Protein AF-A0A6N6RZQ2-F1 (afdb_monomer_lite)

pLDDT: mean 76.5, std 11.98, range [52.84, 94.19]

Structure (mmCIF, N/CA/C/O backbone):
data_AF-A0A6N6RZQ2-F1
#
_entry.id   AF-A0A6N6RZQ2-F1
#
loop_
_atom_site.group_PDB
_atom_site.id
_atom_site.type_symbol
_atom_site.label_atom_id
_atom_site.label_alt_id
_atom_site.label_comp_id
_atom_site.label_asym_id
_atom_site.label_entity_id
_atom_site.label_seq_id
_atom_site.pdbx_PDB_ins_code
_atom_site.Cartn_x
_atom_site.Cartn_y
_atom_site.Cartn_z
_atom_site.occupancy
_atom_site.B_iso_or_equiv
_atom_site.auth_seq_id
_atom_site.auth_comp_id
_atom_site.auth_asym_id
_atom_site.auth_atom_id
_atom_site.pdbx_PDB_model_num
ATOM 1 N N . MET A 1 1 ? 75.676 10.434 -65.637 1.00 55.50 1 MET A N 1
ATOM 2 C CA . MET A 1 1 ? 74.841 10.279 -66.851 1.00 55.50 1 MET A CA 1
ATOM 3 C C . MET A 1 1 ? 73.817 9.163 -66.647 1.00 55.50 1 MET A C 1
ATOM 5 O O . MET A 1 1 ? 74.096 8.022 -66.972 1.00 55.50 1 MET A O 1
ATOM 9 N N . SER A 1 2 ? 72.643 9.449 -66.077 1.00 54.97 2 SER A N 1
ATOM 10 C CA . SER A 1 2 ? 71.449 8.621 -66.327 1.00 54.97 2 SER A CA 1
ATOM 11 C C . SER A 1 2 ? 70.151 9.342 -65.948 1.00 54.97 2 SER A C 1
ATOM 13 O O . SER A 1 2 ? 69.218 8.734 -65.442 1.00 54.97 2 SER A O 1
ATOM 15 N N . LEU A 1 3 ? 70.041 10.642 -66.260 1.00 62.22 3 LEU A N 1
ATOM 16 C CA . LEU A 1 3 ? 68.780 11.389 -66.108 1.00 62.22 3 LEU A CA 1
ATOM 17 C C . LEU A 1 3 ? 67.611 10.687 -66.843 1.00 62.22 3 LEU A C 1
ATOM 19 O O . LEU A 1 3 ? 66.472 10.712 -66.395 1.00 62.22 3 LEU A O 1
ATOM 23 N N . ARG A 1 4 ? 67.935 9.927 -67.902 1.00 72.12 4 ARG A N 1
ATOM 24 C CA . ARG A 1 4 ? 67.025 9.028 -68.629 1.00 72.12 4 ARG A CA 1
ATOM 25 C C . ARG A 1 4 ? 66.444 7.877 -67.786 1.00 72.12 4 ARG A C 1
ATOM 27 O O . ARG A 1 4 ? 65.368 7.401 -68.115 1.00 72.12 4 ARG A O 1
ATOM 34 N N . ARG A 1 5 ? 67.117 7.437 -66.713 1.00 73.75 5 ARG A N 1
ATOM 35 C CA . ARG A 1 5 ? 66.633 6.390 -65.786 1.00 73.75 5 ARG A CA 1
ATOM 36 C C . ARG A 1 5 ? 65.648 6.930 -64.745 1.00 73.75 5 ARG A C 1
ATOM 38 O O . ARG A 1 5 ? 64.807 6.176 -64.279 1.00 73.75 5 ARG A O 1
ATOM 45 N N . PHE A 1 6 ? 65.716 8.224 -64.425 1.00 78.12 6 PHE A N 1
ATOM 46 C CA . PHE A 1 6 ? 64.756 8.888 -63.532 1.00 78.12 6 PHE A CA 1
ATOM 47 C C . PHE A 1 6 ? 63.505 9.381 -64.266 1.00 78.12 6 PHE A C 1
ATOM 49 O O . PHE A 1 6 ? 62.459 9.544 -63.644 1.00 78.12 6 PHE A O 1
ATOM 56 N N . LEU A 1 7 ? 63.592 9.554 -65.590 1.00 85.19 7 LEU A N 1
ATOM 57 C CA . LEU A 1 7 ? 62.469 9.931 -66.448 1.00 85.19 7 LEU A CA 1
ATOM 58 C C . LEU A 1 7 ? 61.215 9.050 -66.260 1.00 85.19 7 LEU A C 1
ATOM 60 O O 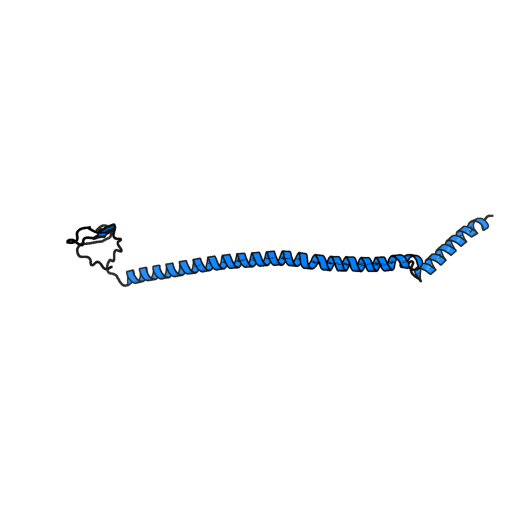. LEU A 1 7 ? 60.149 9.624 -66.055 1.00 85.19 7 LEU A O 1
ATOM 64 N N . PRO A 1 8 ? 61.288 7.699 -66.269 1.00 84.81 8 PRO A N 1
ATOM 65 C CA . PRO A 1 8 ? 60.101 6.864 -66.078 1.00 84.81 8 PRO A CA 1
ATOM 66 C C . PRO A 1 8 ? 59.512 6.981 -64.670 1.00 84.81 8 PRO A C 1
ATOM 68 O O . PRO A 1 8 ? 58.295 6.989 -64.533 1.00 84.81 8 PRO A O 1
ATOM 71 N N . LEU A 1 9 ? 60.343 7.128 -63.630 1.00 84.69 9 LEU A N 1
ATOM 72 C CA . LEU A 1 9 ? 59.867 7.320 -62.254 1.00 84.69 9 LEU A CA 1
ATOM 73 C C . LEU A 1 9 ? 59.143 8.659 -62.102 1.00 84.69 9 LEU A C 1
ATOM 75 O O . LEU A 1 9 ? 58.067 8.715 -61.513 1.00 84.69 9 LEU A O 1
ATOM 79 N N . PHE A 1 10 ? 59.698 9.724 -62.683 1.00 88.62 10 PHE A N 1
ATOM 80 C CA . PHE A 1 10 ? 59.065 11.038 -62.694 1.00 88.62 10 PHE A CA 1
ATOM 81 C C . PHE A 1 10 ? 57.726 11.008 -63.439 1.00 88.62 10 PHE A C 1
ATOM 83 O O . PHE A 1 10 ? 56.738 11.539 -62.942 1.00 88.62 10 PHE A O 1
ATOM 90 N N . LEU A 1 11 ? 57.666 10.317 -64.581 1.00 88.06 11 LEU A N 1
ATOM 91 C CA . LEU A 1 11 ? 56.447 10.153 -65.377 1.00 88.06 11 LEU A CA 1
ATOM 92 C C . LEU A 1 11 ? 55.384 9.331 -64.630 1.00 88.06 11 LEU A C 1
ATOM 94 O O . LEU A 1 11 ? 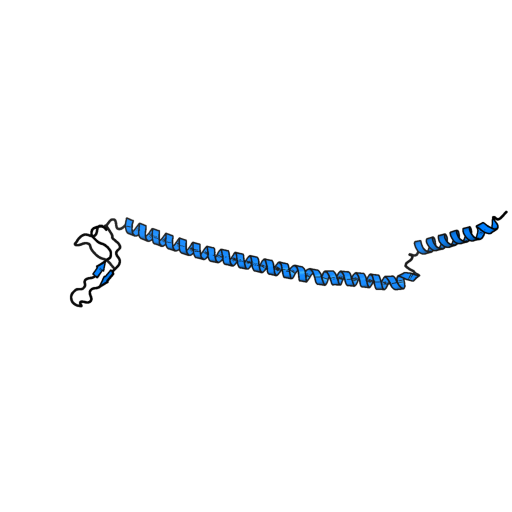54.206 9.668 -64.684 1.00 88.06 11 LEU A O 1
ATOM 98 N N . LEU A 1 12 ? 55.793 8.312 -63.868 1.00 87.62 12 LEU A N 1
ATOM 99 C CA . LEU A 1 12 ? 54.903 7.489 -63.041 1.00 87.62 12 LEU A CA 1
ATOM 100 C C . LEU A 1 12 ? 54.336 8.285 -61.856 1.00 87.62 12 LEU A C 1
ATOM 102 O O . LEU A 1 12 ? 53.144 8.195 -61.568 1.00 87.62 12 LEU A O 1
ATOM 106 N N . ILE A 1 13 ? 55.152 9.129 -61.217 1.00 88.69 13 ILE A N 1
ATOM 107 C CA . ILE A 1 13 ? 54.696 10.048 -60.162 1.00 88.69 13 ILE A CA 1
ATOM 108 C C . ILE A 1 13 ? 53.702 11.069 -60.734 1.00 88.69 13 ILE A C 1
ATOM 110 O O . ILE A 1 13 ? 52.649 11.291 -60.141 1.00 88.69 13 ILE A O 1
ATOM 114 N N . LEU A 1 14 ? 53.985 11.636 -61.910 1.00 89.19 14 LEU A N 1
ATOM 115 C CA . LEU A 1 14 ? 53.091 12.577 -62.598 1.00 89.19 14 LEU A CA 1
ATOM 116 C C . LEU A 1 14 ? 51.770 11.915 -63.019 1.00 89.19 14 LEU A C 1
ATOM 118 O O . LEU A 1 14 ? 50.700 12.505 -62.867 1.00 89.19 14 LEU A O 1
ATOM 122 N N . LEU A 1 15 ? 51.827 10.665 -63.484 1.00 85.75 15 LEU A N 1
ATOM 123 C CA . LEU A 1 15 ? 50.654 9.854 -63.813 1.00 85.75 15 LEU A CA 1
ATOM 124 C C . LEU A 1 15 ? 49.814 9.546 -62.566 1.00 85.75 15 LEU A C 1
ATOM 126 O O . LEU A 1 15 ? 48.597 9.676 -62.599 1.00 85.75 15 LEU A O 1
ATOM 130 N N . SER A 1 16 ? 50.455 9.192 -61.451 1.00 81.25 16 SER A N 1
ATOM 131 C CA . SER A 1 16 ? 49.781 8.963 -60.169 1.00 81.25 16 SER A CA 1
ATOM 132 C C . SER A 1 16 ? 49.110 10.239 -59.653 1.00 81.25 16 SER A C 1
ATOM 134 O O . SER A 1 16 ? 47.950 10.218 -59.249 1.00 81.25 16 SER A O 1
ATOM 136 N N . PHE A 1 17 ? 49.798 11.379 -59.748 1.00 85.38 17 PHE A N 1
ATOM 137 C CA . PHE A 1 17 ? 49.290 12.668 -59.282 1.00 85.38 17 PHE A CA 1
ATOM 138 C C . PHE A 1 17 ? 48.128 13.190 -60.139 1.00 85.38 17 PHE A C 1
ATOM 140 O O . PHE A 1 17 ? 47.155 13.735 -59.611 1.00 85.38 17 PHE A O 1
ATOM 147 N N . THR A 1 18 ? 48.190 12.978 -61.457 1.00 80.31 18 THR A N 1
ATOM 148 C CA . THR A 1 18 ? 47.080 13.283 -62.373 1.00 80.31 18 THR A CA 1
ATOM 149 C C . THR A 1 18 ? 45.896 12.343 -62.149 1.00 80.31 18 THR A C 1
ATOM 151 O O . THR A 1 18 ? 44.768 12.829 -62.094 1.00 80.31 18 THR A O 1
ATOM 154 N N . LEU A 1 19 ? 46.126 11.044 -61.905 1.00 77.75 19 LEU A N 1
ATOM 155 C CA . LEU A 1 19 ? 45.073 10.105 -61.497 1.00 77.75 19 LEU A CA 1
ATOM 156 C C . LEU A 1 19 ? 44.417 10.531 -60.181 1.00 77.75 19 LEU A C 1
ATOM 158 O O . LEU A 1 19 ? 43.195 10.567 -60.099 1.00 77.75 19 LEU A O 1
ATOM 162 N N . MET A 1 20 ? 45.213 10.875 -59.168 1.00 77.38 20 MET A N 1
ATOM 163 C CA . MET A 1 20 ? 44.727 11.277 -57.850 1.00 77.38 20 MET A CA 1
ATOM 164 C C . MET A 1 20 ? 43.955 12.599 -57.920 1.00 77.38 20 MET A C 1
ATOM 166 O O . MET A 1 20 ? 42.896 12.715 -57.318 1.00 77.38 20 MET A O 1
ATOM 170 N N . THR A 1 21 ? 44.425 13.576 -58.698 1.00 77.94 21 THR A N 1
ATOM 171 C CA . THR A 1 21 ? 43.717 14.852 -58.909 1.00 77.94 21 THR A CA 1
ATOM 172 C C . THR A 1 21 ? 42.406 14.642 -59.670 1.00 77.94 21 THR A C 1
ATOM 174 O O . THR A 1 21 ? 41.375 15.208 -59.302 1.00 77.94 21 THR A O 1
ATOM 177 N N . TYR A 1 22 ? 42.414 13.779 -60.690 1.00 74.06 22 TYR A N 1
ATOM 178 C CA . TYR A 1 22 ? 41.220 13.440 -61.464 1.00 74.06 22 TYR A CA 1
ATOM 179 C C . TYR A 1 22 ? 40.188 12.672 -60.621 1.00 74.06 22 TYR A C 1
ATOM 181 O O . TYR A 1 22 ? 39.001 12.989 -60.668 1.00 74.06 22 TYR A O 1
ATOM 189 N N . GLN A 1 23 ? 40.643 11.724 -59.796 1.00 64.50 23 GLN A N 1
ATOM 190 C CA . GLN A 1 23 ? 39.810 10.946 -58.868 1.00 64.50 23 GLN A CA 1
ATOM 191 C C . GLN A 1 23 ? 39.388 11.723 -57.608 1.00 64.50 23 GLN A C 1
ATOM 193 O O . GLN A 1 23 ? 38.425 11.351 -56.944 1.00 64.50 23 GLN A O 1
ATOM 198 N N . SER A 1 24 ? 40.097 12.790 -57.244 1.00 58.78 24 SER A N 1
ATOM 199 C CA . SER A 1 24 ? 39.741 13.643 -56.103 1.00 58.78 24 SER A CA 1
ATOM 200 C C . SER A 1 24 ? 38.649 14.642 -56.488 1.00 58.78 24 SER A C 1
ATOM 202 O O . SER A 1 24 ? 37.679 14.816 -55.755 1.00 58.78 24 SER A O 1
ATOM 204 N N . ASN A 1 25 ? 38.741 15.230 -57.689 1.00 63.19 25 ASN A N 1
ATOM 205 C CA . ASN A 1 25 ? 37.734 16.181 -58.172 1.00 63.19 25 ASN A CA 1
ATOM 206 C C . ASN A 1 25 ? 36.490 15.500 -58.781 1.00 63.19 25 ASN A C 1
ATOM 208 O O . ASN A 1 25 ? 35.419 16.096 -58.875 1.00 63.19 25 ASN A O 1
ATOM 212 N N . ARG A 1 26 ? 36.606 14.228 -59.178 1.00 58.94 26 ARG A N 1
ATOM 213 C CA . ARG A 1 26 ? 35.472 13.325 -59.398 1.00 58.94 26 ARG A CA 1
ATOM 214 C C . ARG A 1 26 ? 35.701 12.114 -58.524 1.00 58.94 26 ARG A C 1
ATOM 216 O O . ARG A 1 26 ? 36.456 11.242 -58.931 1.00 58.94 26 ARG A O 1
ATOM 223 N N . GLY A 1 27 ? 35.090 12.123 -57.338 1.00 54.25 27 GLY A N 1
ATOM 224 C CA . GLY A 1 27 ? 35.326 11.157 -56.270 1.00 54.25 27 GLY A CA 1
ATOM 225 C C . GLY A 1 27 ? 35.673 9.744 -56.750 1.00 54.25 27 GLY A C 1
ATOM 226 O O . GLY A 1 27 ? 35.090 9.221 -57.701 1.00 54.25 27 GLY A O 1
ATOM 227 N N . VAL A 1 28 ? 36.575 9.097 -56.009 1.00 52.84 28 VAL A N 1
ATOM 228 C CA . VAL A 1 28 ? 37.020 7.688 -56.125 1.00 52.84 28 VAL A CA 1
ATOM 229 C C . VAL A 1 28 ? 35.848 6.680 -56.232 1.00 52.84 28 VAL A C 1
ATOM 231 O O . VAL A 1 28 ? 36.019 5.508 -56.558 1.00 52.84 28 VAL A O 1
ATOM 234 N N . THR A 1 29 ? 34.619 7.148 -56.039 1.00 54.72 29 THR A N 1
ATOM 235 C CA . THR A 1 29 ? 33.353 6.463 -56.280 1.00 54.72 29 THR A CA 1
ATOM 236 C C . THR A 1 29 ? 33.011 6.223 -57.759 1.00 54.72 29 THR A C 1
ATOM 238 O O . THR A 1 29 ? 32.005 5.575 -58.020 1.00 54.72 29 THR A O 1
ATOM 241 N N . ALA A 1 30 ? 33.777 6.674 -58.760 1.00 56.81 30 ALA A N 1
ATOM 242 C CA . ALA A 1 30 ? 33.373 6.463 -60.161 1.00 56.81 30 ALA A CA 1
ATOM 243 C C . ALA A 1 30 ? 33.406 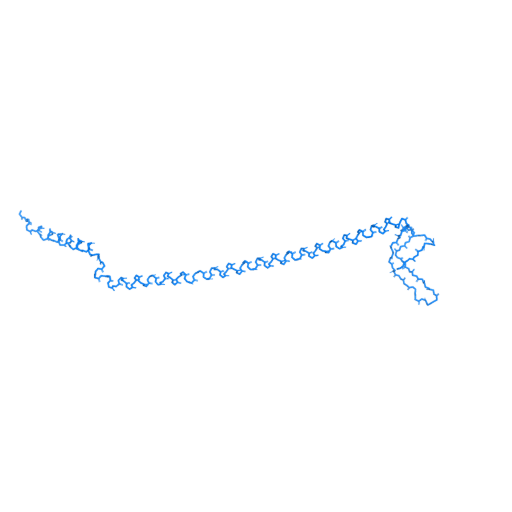4.982 -60.636 1.00 56.81 30 ALA A C 1
ATOM 245 O O . ALA A 1 30 ? 32.414 4.549 -61.223 1.00 56.81 30 ALA A O 1
ATOM 246 N N . PRO A 1 31 ? 34.448 4.162 -60.367 1.00 54.84 31 PRO A N 1
ATOM 247 C CA . PRO A 1 31 ? 34.436 2.739 -60.737 1.00 54.84 31 PRO A CA 1
ATOM 248 C C . PRO A 1 31 ? 33.864 1.841 -59.626 1.00 54.84 31 PRO A C 1
ATOM 250 O O . PRO A 1 31 ? 33.204 0.847 -59.909 1.00 54.84 31 PRO A O 1
ATOM 253 N N . LEU A 1 32 ? 34.082 2.200 -58.355 1.00 55.12 32 LEU A N 1
ATOM 254 C CA . LEU A 1 32 ? 33.643 1.430 -57.181 1.00 55.12 32 LEU A CA 1
ATOM 255 C C . LEU A 1 32 ? 32.254 1.835 -56.666 1.00 55.12 32 LEU A C 1
ATOM 257 O O . LEU A 1 32 ? 31.609 1.072 -55.953 1.00 55.12 32 LEU A O 1
ATOM 261 N N . GLY A 1 33 ? 31.743 3.009 -57.039 1.00 57.34 33 GLY A N 1
ATOM 262 C CA . GLY A 1 33 ? 30.421 3.480 -56.612 1.00 57.34 33 GLY A CA 1
ATOM 263 C C . GLY A 1 33 ? 29.259 2.779 -57.308 1.00 57.34 33 GLY A C 1
ATOM 264 O O . GLY A 1 33 ? 28.136 2.904 -56.834 1.00 57.34 33 GLY A O 1
ATOM 265 N N . PHE A 1 34 ? 29.498 1.995 -58.366 1.00 60.56 34 PHE A N 1
ATOM 266 C CA . PHE A 1 34 ? 28.496 1.047 -58.872 1.00 60.56 34 PHE A CA 1
ATOM 267 C C . PHE A 1 34 ? 28.211 -0.085 -57.870 1.00 60.56 34 PHE A C 1
ATOM 269 O O . PHE A 1 34 ? 27.095 -0.591 -57.838 1.00 60.56 34 PHE A O 1
ATOM 276 N N . ILE A 1 35 ? 29.181 -0.432 -57.016 1.00 61.34 35 ILE A N 1
ATOM 277 C CA . ILE A 1 35 ? 29.040 -1.442 -55.954 1.00 61.34 35 ILE A CA 1
ATOM 278 C C . ILE A 1 35 ? 28.711 -0.772 -54.609 1.00 61.34 35 ILE A C 1
ATOM 280 O O . ILE A 1 35 ? 27.903 -1.287 -53.842 1.00 61.34 35 ILE A O 1
ATOM 284 N N . GLY A 1 36 ? 29.281 0.408 -54.340 1.00 61.91 36 GLY A N 1
ATOM 285 C CA . GLY A 1 36 ? 29.062 1.153 -53.095 1.00 61.91 36 GLY A CA 1
ATOM 286 C C . GLY A 1 36 ? 27.644 1.711 -52.935 1.00 61.91 36 GLY A C 1
ATOM 287 O O . GLY A 1 36 ? 27.061 1.584 -51.867 1.00 61.91 36 GLY A O 1
ATOM 288 N N . LYS A 1 37 ? 27.030 2.247 -54.002 1.00 65.69 37 LYS A N 1
ATOM 289 C CA . LYS A 1 37 ? 25.673 2.829 -53.934 1.00 65.69 37 LYS A CA 1
ATOM 290 C C . LYS A 1 37 ? 24.586 1.856 -53.446 1.00 65.69 37 LYS A C 1
ATOM 292 O O . LYS A 1 37 ? 23.807 2.263 -52.585 1.00 65.69 37 LYS A O 1
ATOM 297 N N . PRO A 1 38 ? 24.494 0.603 -53.940 1.00 70.81 38 PRO A N 1
ATOM 298 C CA . PRO A 1 38 ? 23.534 -0.353 -53.390 1.00 70.81 38 PRO A CA 1
ATOM 299 C C . PRO A 1 38 ? 23.889 -0.791 -51.959 1.00 70.81 38 PRO A C 1
ATOM 301 O O . PRO A 1 38 ? 22.985 -1.008 -51.159 1.00 70.81 38 PRO A O 1
ATOM 304 N N . LEU A 1 39 ? 25.175 -0.861 -51.594 1.00 69.44 39 LEU A N 1
ATOM 305 C CA . LEU A 1 39 ? 25.609 -1.164 -50.222 1.00 69.44 39 LEU A CA 1
ATOM 306 C C . LEU A 1 39 ? 25.237 -0.060 -49.222 1.00 69.44 39 LEU A C 1
ATOM 308 O O . LEU A 1 39 ? 24.763 -0.362 -48.129 1.00 69.44 39 LEU A O 1
ATOM 312 N N . ASP A 1 40 ? 25.377 1.208 -49.605 1.00 67.94 40 ASP A N 1
ATOM 313 C CA . ASP A 1 40 ? 24.989 2.347 -48.766 1.00 67.94 40 ASP A CA 1
ATOM 314 C C . ASP A 1 40 ? 23.464 2.406 -48.570 1.00 67.94 40 ASP A C 1
ATOM 316 O O . ASP A 1 40 ? 22.978 2.687 -47.472 1.00 67.94 40 ASP A O 1
ATOM 320 N N . GLN A 1 41 ? 22.691 2.057 -49.607 1.00 67.06 41 GLN A N 1
ATOM 321 C CA . GLN A 1 41 ? 21.234 1.906 -49.511 1.00 67.06 41 GLN A CA 1
ATOM 322 C C . GLN A 1 41 ? 20.828 0.743 -48.592 1.00 67.06 41 GLN A C 1
ATOM 324 O O . GLN A 1 41 ? 19.875 0.874 -47.821 1.00 67.06 41 GLN A O 1
ATOM 329 N N . LEU A 1 42 ? 21.568 -0.370 -48.620 1.00 73.06 42 LEU A N 1
ATOM 330 C CA . LEU A 1 42 ? 21.351 -1.503 -47.718 1.00 73.06 42 LEU A CA 1
ATOM 331 C C . LEU A 1 42 ? 21.699 -1.156 -46.266 1.00 73.06 42 LEU A C 1
ATOM 333 O O . LEU A 1 42 ? 20.931 -1.496 -45.369 1.00 73.06 42 LEU A O 1
ATOM 337 N N . ASN A 1 43 ? 22.788 -0.424 -46.021 1.00 66.50 43 ASN A N 1
ATOM 338 C CA . ASN A 1 43 ? 23.123 0.059 -44.678 1.00 66.50 43 ASN A CA 1
ATOM 339 C C . ASN A 1 43 ? 22.032 0.984 -44.116 1.00 66.50 43 ASN A C 1
ATOM 341 O O . ASN A 1 43 ? 21.636 0.834 -42.959 1.00 66.50 43 ASN A O 1
ATOM 345 N N . GLY A 1 44 ? 21.481 1.887 -44.936 1.00 70.31 44 GLY A N 1
ATOM 346 C CA . GLY A 1 44 ? 20.340 2.724 -44.542 1.00 70.31 44 GLY A CA 1
ATOM 347 C C . GLY A 1 44 ? 19.090 1.913 -44.170 1.00 70.31 44 GLY A C 1
ATOM 348 O O . GLY A 1 44 ? 18.382 2.264 -43.221 1.00 70.31 44 GLY A O 1
ATOM 349 N N . LEU A 1 45 ? 18.847 0.793 -44.862 1.00 70.50 45 LEU A N 1
ATOM 350 C CA . LEU A 1 45 ? 17.742 -0.130 -44.583 1.00 70.50 45 LEU A CA 1
ATOM 351 C C . LEU A 1 45 ? 17.961 -0.935 -43.289 1.00 70.50 45 LEU A C 1
ATOM 353 O O . LEU A 1 45 ? 17.037 -1.112 -42.500 1.00 70.50 45 LEU A O 1
ATOM 357 N N . VAL A 1 46 ? 19.188 -1.395 -43.037 1.00 75.19 46 VAL A N 1
ATOM 358 C CA . VAL A 1 46 ? 19.533 -2.143 -41.816 1.00 75.19 46 VAL A CA 1
ATOM 359 C C . VAL A 1 46 ? 19.434 -1.248 -40.579 1.00 75.19 46 VAL A C 1
ATOM 361 O O . VAL A 1 46 ? 18.884 -1.675 -39.564 1.00 75.19 46 VAL A O 1
ATOM 364 N N . HIS A 1 47 ? 19.880 0.009 -40.662 1.00 66.38 47 HIS A N 1
ATOM 365 C CA . HIS A 1 47 ? 19.733 0.971 -39.563 1.00 66.38 47 HIS A CA 1
ATOM 366 C C . HIS A 1 47 ? 18.271 1.345 -39.286 1.00 66.38 47 HIS A C 1
ATOM 368 O O . HIS A 1 47 ? 17.876 1.485 -38.129 1.00 66.38 47 HIS A O 1
ATOM 374 N N . SER A 1 48 ? 17.437 1.464 -40.320 1.00 65.94 48 SER A N 1
ATOM 375 C CA . SER A 1 48 ? 16.001 1.714 -40.132 1.00 65.94 48 SER A CA 1
ATOM 376 C C . SER A 1 48 ? 15.261 0.477 -39.606 1.00 65.94 48 SER A C 1
ATOM 378 O O . SER A 1 48 ? 14.399 0.609 -38.736 1.00 65.94 48 SER A O 1
ATOM 380 N N . ALA A 1 49 ? 15.655 -0.727 -40.024 1.00 67.06 49 ALA A N 1
ATOM 381 C CA . ALA A 1 49 ? 15.139 -1.979 -39.474 1.00 67.06 49 ALA A CA 1
ATOM 382 C C . ALA A 1 49 ? 15.544 -2.182 -38.003 1.00 67.06 49 ALA A C 1
ATOM 384 O O . ALA A 1 49 ? 14.719 -2.609 -37.195 1.00 67.06 49 ALA A O 1
ATOM 385 N N . SER A 1 50 ? 16.777 -1.831 -37.612 1.00 66.19 50 SER A N 1
ATOM 386 C CA . SER A 1 50 ? 17.213 -1.957 -36.215 1.00 66.19 50 SER A CA 1
ATOM 387 C C . SER A 1 50 ? 16.447 -1.011 -35.286 1.00 66.19 50 SER A C 1
ATOM 389 O O . SER A 1 50 ? 16.072 -1.413 -34.185 1.00 66.19 50 SER A O 1
ATOM 391 N N . LEU A 1 51 ? 16.160 0.217 -35.735 1.00 62.44 51 LEU A N 1
ATOM 392 C CA . LEU A 1 51 ? 15.341 1.182 -34.989 1.00 62.44 51 LEU A CA 1
ATOM 393 C C . LEU A 1 51 ? 13.877 0.727 -34.875 1.00 62.44 51 LEU A C 1
ATOM 395 O O . LEU A 1 51 ? 13.283 0.838 -33.803 1.00 62.44 51 LEU A O 1
ATOM 399 N N . ALA A 1 52 ? 13.317 0.149 -35.943 1.00 63.28 52 ALA A N 1
ATOM 400 C CA . ALA A 1 52 ? 11.951 -0.379 -35.951 1.00 63.28 52 ALA A CA 1
ATOM 401 C C . ALA A 1 52 ? 11.762 -1.598 -35.029 1.00 63.28 52 ALA A C 1
ATOM 403 O O . ALA A 1 52 ? 10.658 -1.826 -34.540 1.00 63.28 52 ALA A O 1
ATOM 404 N N . ILE A 1 53 ? 12.823 -2.369 -34.770 1.00 65.06 53 ILE A N 1
ATOM 405 C CA . ILE A 1 53 ? 12.765 -3.563 -33.914 1.00 65.06 53 ILE A CA 1
ATOM 406 C C . ILE A 1 53 ? 13.066 -3.227 -32.444 1.00 65.06 53 ILE A C 1
ATOM 408 O O . ILE A 1 53 ? 12.419 -3.776 -31.551 1.00 65.06 53 ILE A O 1
ATOM 412 N N . GLN A 1 54 ? 14.015 -2.328 -32.162 1.00 61.09 54 GLN A N 1
ATOM 413 C CA . GLN A 1 54 ? 14.446 -2.056 -30.781 1.00 61.09 54 GLN A CA 1
ATOM 414 C C . GLN A 1 54 ? 13.458 -1.200 -29.972 1.00 61.09 54 GLN A C 1
ATOM 416 O O . GLN A 1 54 ? 13.264 -1.457 -28.781 1.00 61.09 54 GLN A O 1
ATOM 421 N N . GLU A 1 55 ? 12.807 -0.213 -30.589 1.00 64.75 55 GLU A N 1
ATOM 422 C CA . GLU A 1 55 ? 11.881 0.689 -29.887 1.00 64.75 55 GLU A CA 1
ATOM 423 C C . GLU A 1 55 ? 10.611 0.002 -29.336 1.00 64.75 55 GLU A C 1
ATOM 425 O O . GLU A 1 55 ? 10.305 0.186 -28.151 1.00 64.75 55 GLU A O 1
ATOM 430 N N . PRO A 1 56 ? 9.870 -0.830 -30.100 1.00 64.44 56 PRO A N 1
ATOM 431 C CA . PRO A 1 56 ? 8.679 -1.493 -29.567 1.00 64.44 56 PRO A CA 1
ATOM 432 C C . PRO A 1 56 ? 9.012 -2.525 -28.481 1.00 64.44 56 PRO A C 1
ATOM 434 O O . PRO A 1 56 ? 8.284 -2.617 -27.491 1.00 64.44 56 PRO A O 1
ATOM 437 N N . PHE A 1 57 ? 10.133 -3.247 -28.602 1.00 63.19 57 PHE A N 1
ATOM 438 C CA . PHE A 1 57 ? 10.547 -4.234 -27.597 1.00 63.19 57 PHE A CA 1
ATOM 439 C C . PHE A 1 57 ? 10.931 -3.586 -26.259 1.00 63.19 57 PHE A C 1
ATOM 441 O O . PHE A 1 57 ? 10.533 -4.077 -25.199 1.00 63.19 57 PHE A O 1
ATOM 448 N N . ARG A 1 58 ? 11.649 -2.452 -26.283 1.00 62.34 58 ARG A N 1
ATOM 449 C CA . ARG A 1 58 ? 12.008 -1.712 -25.060 1.00 62.34 58 ARG A CA 1
ATOM 450 C C . ARG A 1 58 ? 10.773 -1.112 -24.380 1.00 62.34 58 ARG A C 1
ATOM 452 O O . ARG A 1 58 ? 10.635 -1.209 -23.162 1.00 62.34 58 ARG A O 1
ATOM 459 N N . ASN A 1 59 ? 9.849 -0.551 -25.160 1.00 63.16 59 ASN A N 1
ATOM 460 C CA . ASN A 1 59 ? 8.638 0.080 -24.631 1.00 63.16 59 ASN A CA 1
ATOM 461 C C . ASN A 1 59 ? 7.647 -0.933 -24.042 1.00 63.16 59 ASN A C 1
ATOM 463 O O . ASN A 1 59 ? 6.965 -0.612 -23.070 1.00 63.16 59 ASN A O 1
ATOM 467 N N . MET A 1 60 ? 7.583 -2.155 -24.575 1.00 66.19 60 MET A N 1
ATOM 468 C CA . MET A 1 60 ? 6.707 -3.205 -24.047 1.00 66.19 60 MET A CA 1
ATOM 469 C C . MET A 1 60 ? 7.168 -3.710 -22.671 1.00 66.19 60 MET A C 1
ATOM 471 O O . MET A 1 60 ? 6.364 -3.789 -21.744 1.00 66.19 60 MET A O 1
ATOM 475 N N . LEU A 1 61 ? 8.472 -3.948 -22.495 1.00 65.12 61 LEU A N 1
ATOM 476 C CA . LEU A 1 61 ? 9.034 -4.389 -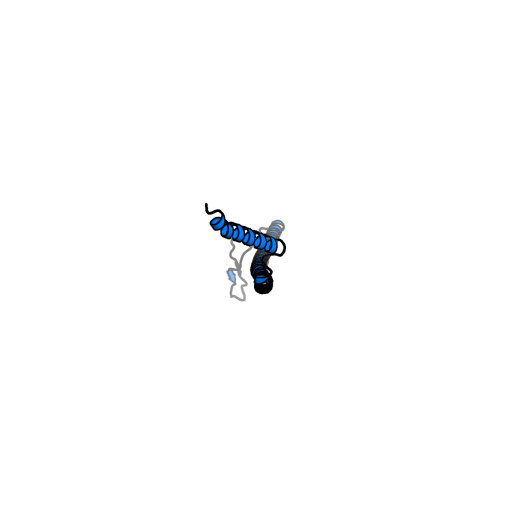21.210 1.00 65.12 61 LEU A CA 1
ATOM 477 C C . LEU A 1 61 ? 8.866 -3.340 -20.099 1.00 65.12 61 LEU A C 1
ATOM 479 O O . LEU A 1 61 ? 8.534 -3.685 -18.962 1.00 65.12 61 LEU A O 1
ATOM 483 N N . ILE A 1 62 ? 9.065 -2.060 -20.428 1.00 67.62 62 ILE A N 1
ATOM 484 C CA . ILE A 1 62 ? 8.894 -0.957 -19.474 1.00 67.62 62 ILE A CA 1
ATOM 485 C C . ILE A 1 62 ? 7.420 -0.821 -19.085 1.00 67.62 62 ILE A C 1
ATOM 487 O O . ILE A 1 62 ? 7.114 -0.783 -17.891 1.00 67.62 62 ILE A O 1
ATOM 491 N N . ARG A 1 63 ? 6.506 -0.848 -20.065 1.00 68.06 63 ARG A N 1
ATOM 492 C CA . ARG A 1 63 ? 5.061 -0.740 -19.816 1.00 68.06 63 ARG A CA 1
ATOM 493 C C . ARG A 1 63 ? 4.542 -1.848 -18.916 1.00 68.06 63 ARG A C 1
ATOM 495 O O . ARG A 1 63 ? 3.786 -1.555 -17.998 1.00 68.06 63 ARG A O 1
ATOM 502 N N . ASP A 1 64 ? 4.976 -3.089 -19.110 1.00 74.75 64 ASP A N 1
ATOM 503 C CA . ASP A 1 64 ? 4.521 -4.184 -18.252 1.00 74.75 64 ASP A CA 1
ATOM 504 C C . ASP A 1 64 ? 5.054 -4.064 -16.818 1.00 74.75 64 ASP A C 1
ATOM 506 O O . ASP A 1 64 ? 4.374 -4.444 -15.861 1.00 74.75 64 ASP A O 1
ATOM 510 N N . SER A 1 65 ? 6.272 -3.541 -16.647 1.00 78.12 65 SER A N 1
ATOM 511 C CA . SER A 1 65 ? 6.840 -3.290 -15.318 1.00 78.12 65 SER A CA 1
ATOM 512 C C . SER A 1 65 ? 6.092 -2.180 -14.577 1.00 78.12 65 SER A C 1
ATOM 514 O O . SER A 1 65 ? 5.827 -2.299 -13.381 1.00 78.12 65 SER A O 1
ATOM 516 N N . GLU A 1 66 ? 5.689 -1.138 -15.298 1.00 79.69 66 GLU A N 1
ATOM 517 C CA . GLU A 1 66 ? 4.945 -0.004 -14.766 1.00 79.69 66 GLU A CA 1
ATOM 518 C C . GLU A 1 66 ? 3.502 -0.405 -14.445 1.00 79.69 66 GLU A C 1
ATOM 520 O O . GLU A 1 66 ? 3.031 -0.161 -13.337 1.00 79.69 66 GLU A O 1
ATOM 525 N N . LEU A 1 67 ? 2.842 -1.163 -15.330 1.00 81.62 67 LEU A N 1
ATOM 526 C CA . LEU A 1 67 ? 1.508 -1.712 -15.076 1.00 81.62 67 LEU A CA 1
ATOM 527 C C . LEU A 1 67 ? 1.480 -2.605 -13.827 1.00 81.62 67 LEU A C 1
ATOM 529 O O . LEU A 1 67 ? 0.528 -2.551 -13.049 1.00 81.62 67 LEU A O 1
ATOM 533 N N . ARG A 1 68 ? 2.519 -3.430 -13.629 1.00 84.19 68 ARG A N 1
ATOM 534 C CA . ARG A 1 68 ? 2.668 -4.264 -12.426 1.00 84.19 68 ARG A CA 1
ATOM 535 C C . ARG A 1 68 ? 2.863 -3.410 -11.173 1.00 84.19 68 ARG A C 1
ATOM 537 O O . ARG A 1 68 ? 2.147 -3.619 -10.201 1.00 84.19 68 ARG A O 1
ATOM 544 N N . ARG A 1 69 ? 3.746 -2.408 -11.219 1.00 87.81 69 ARG A N 1
ATOM 545 C CA . ARG A 1 69 ? 3.970 -1.480 -10.095 1.00 87.81 69 ARG A CA 1
ATOM 546 C C . ARG A 1 69 ? 2.703 -0.728 -9.695 1.00 87.81 69 ARG A C 1
ATOM 548 O O . ARG A 1 69 ? 2.368 -0.717 -8.516 1.00 87.81 69 ARG A O 1
ATOM 555 N N . LEU A 1 70 ? 1.977 -0.162 -10.662 1.00 87.12 70 LEU A N 1
ATOM 556 C CA . LEU A 1 70 ? 0.722 0.546 -10.395 1.00 87.12 70 LEU A CA 1
ATOM 557 C C . LEU A 1 70 ? -0.346 -0.380 -9.799 1.00 87.12 70 LEU A C 1
ATOM 559 O O . LEU A 1 70 ? -1.082 0.034 -8.907 1.00 87.12 70 LEU A O 1
ATOM 563 N N . ARG A 1 71 ? -0.439 -1.635 -10.261 1.00 88.88 71 ARG A N 1
ATOM 564 C CA . ARG A 1 71 ? -1.369 -2.623 -9.686 1.00 88.88 71 ARG A CA 1
ATOM 565 C C . ARG A 1 71 ? -1.010 -2.983 -8.247 1.00 88.88 71 ARG A C 1
ATOM 567 O O . ARG A 1 71 ? -1.905 -3.016 -7.406 1.00 88.88 71 ARG A O 1
ATOM 574 N N . ASP A 1 72 ? 0.270 -3.203 -7.962 1.00 92.31 72 ASP A N 1
ATOM 575 C CA . ASP A 1 72 ? 0.740 -3.509 -6.608 1.00 92.31 72 ASP A CA 1
ATOM 576 C C . ASP A 1 72 ? 0.506 -2.334 -5.653 1.00 92.31 72 ASP A C 1
ATOM 578 O O . ASP A 1 72 ? 0.058 -2.527 -4.522 1.00 92.31 72 ASP A O 1
ATOM 582 N N . GLU A 1 73 ? 0.765 -1.106 -6.102 1.00 91.19 73 GLU A N 1
ATOM 583 C CA . GLU A 1 73 ? 0.513 0.102 -5.317 1.00 91.19 73 GLU A CA 1
ATOM 584 C C . GLU A 1 73 ? -0.981 0.294 -5.043 1.00 91.19 73 GLU A C 1
ATOM 586 O O . GLU A 1 73 ? -1.372 0.515 -3.897 1.00 91.19 73 GLU A O 1
ATOM 591 N N . ASN A 1 74 ? -1.830 0.110 -6.056 1.00 92.94 74 ASN A N 1
ATOM 592 C CA . ASN A 1 74 ? -3.278 0.190 -5.894 1.00 92.94 74 ASN A CA 1
ATOM 593 C C . ASN A 1 74 ? -3.795 -0.876 -4.913 1.00 92.94 74 ASN A C 1
ATOM 595 O O . ASN A 1 74 ? -4.536 -0.553 -3.987 1.00 92.94 74 ASN A O 1
ATOM 599 N N . SER A 1 75 ? -3.325 -2.123 -5.035 1.00 91.06 75 SER A N 1
ATOM 600 C CA . SER A 1 75 ? -3.676 -3.193 -4.095 1.00 91.06 75 SER A CA 1
ATOM 601 C C . SER A 1 75 ? -3.248 -2.861 -2.664 1.00 91.06 75 SER A C 1
ATOM 603 O O . SER A 1 75 ? -4.019 -3.089 -1.734 1.00 91.06 75 SER A O 1
ATOM 605 N N . ARG A 1 76 ? -2.046 -2.305 -2.464 1.00 92.19 76 ARG A N 1
ATOM 606 C CA . ARG A 1 76 ? -1.569 -1.890 -1.133 1.00 92.19 76 ARG A CA 1
ATOM 607 C C . ARG A 1 76 ? -2.412 -0.763 -0.547 1.00 92.19 76 ARG A C 1
ATOM 609 O O . ARG A 1 76 ? -2.739 -0.809 0.639 1.00 92.19 76 ARG A O 1
ATOM 616 N N . LEU A 1 77 ? -2.761 0.231 -1.362 1.00 91.75 77 LEU A N 1
ATOM 617 C CA . LEU 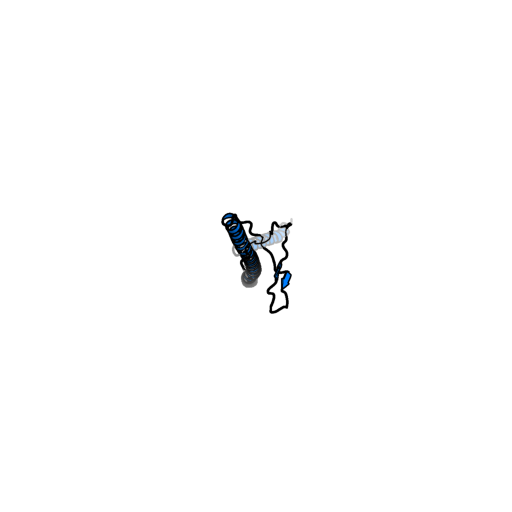A 1 77 ? -3.603 1.352 -0.947 1.00 91.75 77 LEU A CA 1
ATOM 618 C C . LEU A 1 77 ? -5.009 0.885 -0.564 1.00 91.75 77 LEU A C 1
ATOM 620 O O . LEU A 1 77 ? -5.502 1.279 0.491 1.00 91.75 77 LEU A O 1
ATOM 624 N N . LEU A 1 78 ? -5.616 0.001 -1.361 1.00 91.62 78 LEU A N 1
ATOM 625 C CA . LEU A 1 78 ? -6.927 -0.582 -1.064 1.00 91.62 78 LEU A CA 1
ATOM 626 C C . LEU A 1 78 ? -6.913 -1.365 0.252 1.00 91.62 78 LEU A C 1
ATOM 628 O O . LEU A 1 78 ? -7.755 -1.120 1.114 1.00 91.62 78 LEU A O 1
ATOM 632 N N . SER A 1 79 ? -5.919 -2.234 0.462 1.00 89.75 79 SER A N 1
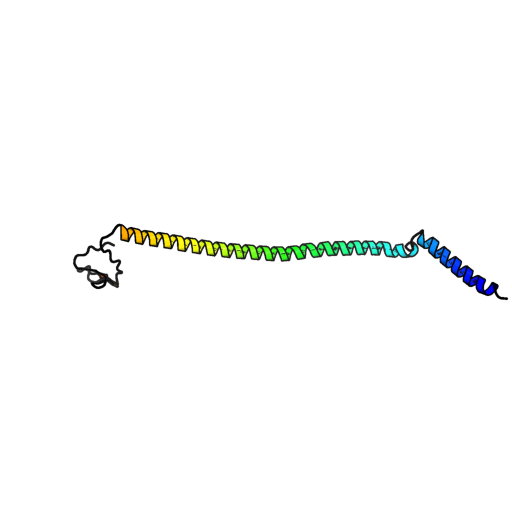ATOM 633 C CA . SER A 1 79 ? -5.777 -2.962 1.731 1.00 89.75 79 SER A CA 1
ATOM 634 C C . SER A 1 79 ? -5.558 -2.024 2.924 1.00 89.75 79 SER A C 1
ATOM 636 O O . SER A 1 79 ? -6.081 -2.262 4.013 1.00 89.75 79 SER A O 1
ATOM 638 N N . GLY A 1 80 ? -4.816 -0.929 2.734 1.00 91.38 80 GLY A N 1
ATOM 639 C CA . GLY A 1 80 ? -4.676 0.116 3.746 1.00 91.38 80 GLY A CA 1
ATOM 640 C C . GLY A 1 80 ? -6.013 0.784 4.071 1.00 91.38 80 GLY A C 1
ATOM 641 O O . GLY A 1 80 ? -6.365 0.920 5.241 1.00 91.38 80 GLY A O 1
ATOM 642 N N . GLN A 1 81 ? -6.780 1.159 3.047 1.00 92.00 81 GLN A N 1
ATOM 643 C CA . GLN A 1 81 ? -8.083 1.806 3.195 1.00 92.00 81 GLN A CA 1
ATOM 644 C C . GLN A 1 81 ? -9.090 0.918 3.936 1.00 92.00 81 GLN A C 1
ATOM 646 O O . GLN A 1 81 ? -9.814 1.414 4.801 1.00 92.00 81 GLN A O 1
ATOM 651 N N . GLU A 1 82 ? -9.117 -0.385 3.650 1.00 92.00 82 GLU A N 1
ATOM 652 C CA . GLU A 1 82 ? -9.959 -1.338 4.383 1.00 92.00 82 GLU A CA 1
ATOM 653 C C . GLU A 1 82 ? -9.603 -1.378 5.869 1.00 92.00 82 GLU A C 1
ATOM 655 O O . GLU A 1 82 ? -10.493 -1.241 6.711 1.00 92.00 82 GLU A O 1
ATOM 660 N N . LYS A 1 83 ? -8.308 -1.454 6.196 1.00 92.19 83 LYS A N 1
ATOM 661 C CA . LYS A 1 83 ? -7.832 -1.439 7.584 1.00 92.19 83 LYS A CA 1
ATOM 662 C C . LYS A 1 83 ? -8.168 -0.131 8.301 1.00 92.19 83 LYS A C 1
ATOM 664 O O . LYS A 1 83 ? -8.569 -0.148 9.461 1.00 92.19 83 LYS A O 1
ATOM 669 N N . TYR A 1 84 ? -8.028 1.010 7.625 1.00 93.38 84 TYR A N 1
ATOM 670 C CA . TYR A 1 84 ? -8.432 2.301 8.186 1.00 93.38 84 TYR A CA 1
ATOM 671 C C . TYR A 1 84 ? -9.932 2.364 8.450 1.00 93.38 84 TYR A C 1
ATOM 673 O O . TYR A 1 84 ? -10.340 2.885 9.485 1.00 93.38 84 TYR A O 1
ATOM 681 N N . ARG A 1 85 ? -10.752 1.821 7.545 1.00 93.25 85 ARG A N 1
ATOM 682 C CA . ARG A 1 85 ? -12.205 1.765 7.725 1.00 93.25 85 ARG A CA 1
ATOM 683 C C . ARG A 1 85 ? -12.586 0.886 8.916 1.00 93.25 85 ARG A C 1
ATOM 685 O O . ARG A 1 85 ? -13.445 1.282 9.695 1.00 93.25 85 ARG A O 1
ATOM 692 N N . GLU A 1 86 ? -11.937 -0.263 9.075 1.00 92.88 86 GLU A N 1
ATOM 693 C CA . GLU A 1 86 ? -12.146 -1.153 10.221 1.00 92.88 86 GLU A CA 1
ATOM 694 C C . GLU A 1 86 ? -11.752 -0.474 11.541 1.00 92.88 86 GLU A C 1
ATOM 696 O O . GLU A 1 86 ? -12.559 -0.417 12.466 1.00 92.88 86 GLU A O 1
ATOM 701 N N . LEU A 1 87 ? -10.571 0.152 11.596 1.00 92.19 87 LEU A N 1
ATOM 702 C CA . LEU A 1 87 ? -10.118 0.911 12.768 1.00 92.19 87 LEU A CA 1
ATOM 703 C C . LEU A 1 87 ? -11.015 2.113 13.085 1.00 92.19 87 LEU A C 1
ATOM 705 O O . LEU A 1 87 ? -11.193 2.462 14.253 1.00 92.19 87 LEU A O 1
ATOM 709 N N . ALA A 1 88 ? -11.559 2.780 12.065 1.00 93.81 88 ALA A N 1
ATOM 710 C CA . ALA A 1 88 ? -12.498 3.878 12.253 1.00 93.81 88 ALA A CA 1
ATOM 711 C C . ALA A 1 88 ? -13.819 3.377 12.854 1.00 93.81 88 ALA A C 1
ATOM 713 O O . ALA A 1 88 ? -14.289 3.955 13.832 1.00 93.81 88 ALA A O 1
ATOM 714 N N . ALA A 1 89 ? -14.361 2.272 12.331 1.00 93.88 89 ALA A N 1
ATOM 715 C CA . ALA A 1 89 ? -15.574 1.646 12.854 1.00 93.88 89 ALA A CA 1
ATOM 716 C C . ALA A 1 89 ? -15.381 1.115 14.286 1.00 93.88 89 ALA A C 1
ATOM 718 O O . ALA A 1 89 ? -16.258 1.272 15.135 1.00 93.88 89 ALA A O 1
ATOM 719 N N . GLU A 1 90 ? -14.220 0.530 14.590 1.00 92.38 90 GLU A N 1
ATOM 720 C CA . GLU A 1 90 ? -13.890 0.089 15.947 1.00 92.38 90 GLU A CA 1
ATOM 721 C C . GLU A 1 90 ? -13.777 1.277 16.911 1.00 92.38 90 GLU A C 1
ATOM 723 O O . GLU A 1 90 ? -14.343 1.239 18.002 1.00 92.38 90 GLU A O 1
ATOM 728 N N . ASN A 1 91 ? -13.120 2.367 16.501 1.00 94.19 91 ASN A N 1
ATOM 729 C CA . ASN A 1 91 ? -13.059 3.589 17.304 1.00 94.19 91 ASN A CA 1
ATOM 730 C C . ASN A 1 91 ? -14.442 4.188 17.564 1.00 94.19 91 ASN A C 1
ATOM 732 O O . ASN A 1 91 ? -14.708 4.635 18.680 1.00 94.19 91 ASN A O 1
ATOM 736 N N . GLU A 1 92 ? -15.314 4.219 16.558 1.00 93.19 92 GLU A N 1
ATOM 737 C CA . GLU A 1 92 ? -16.689 4.692 16.715 1.00 93.19 92 GLU A CA 1
ATOM 738 C C . GLU A 1 92 ? -17.445 3.832 17.731 1.00 93.19 92 GLU A C 1
ATOM 740 O O . GLU A 1 92 ? -17.973 4.361 18.709 1.00 93.19 92 GLU A O 1
ATOM 745 N N . ARG A 1 93 ? -17.358 2.505 17.607 1.00 89.75 93 ARG A N 1
ATOM 746 C CA . ARG A 1 93 ? -17.948 1.565 18.567 1.00 89.75 93 ARG A CA 1
ATOM 747 C C . ARG A 1 93 ? -17.400 1.743 19.987 1.00 89.75 93 ARG A C 1
ATOM 749 O O . ARG A 1 93 ? -18.160 1.726 20.953 1.00 89.75 93 ARG A O 1
ATOM 756 N N . LEU A 1 94 ? -16.089 1.930 20.148 1.00 89.56 94 LEU A N 1
ATOM 757 C CA . LEU A 1 94 ? -15.474 2.189 21.457 1.00 89.56 94 LEU A CA 1
ATOM 758 C C . LEU A 1 94 ? -15.957 3.517 22.052 1.00 89.56 94 LEU A C 1
ATOM 760 O O . LEU A 1 94 ? -16.224 3.591 23.253 1.00 89.56 94 LEU A O 1
ATOM 764 N N . ARG A 1 95 ? -16.115 4.556 21.225 1.00 87.25 95 ARG A N 1
ATOM 765 C CA . ARG A 1 95 ? -16.685 5.843 21.650 1.00 87.25 95 ARG A CA 1
ATOM 766 C C . ARG A 1 95 ? -18.145 5.708 22.062 1.00 87.25 95 ARG A C 1
ATOM 768 O O . ARG A 1 95 ? -18.534 6.308 23.058 1.00 87.25 95 ARG A O 1
ATOM 775 N N . GLU A 1 96 ? -18.943 4.923 21.349 1.00 86.19 96 GLU A N 1
ATOM 776 C CA . GLU A 1 96 ? -20.324 4.624 21.743 1.00 86.19 96 GLU A CA 1
ATOM 777 C C . GLU A 1 96 ? -20.383 3.915 23.098 1.00 86.19 96 GLU A C 1
ATOM 779 O O . GLU A 1 96 ? -21.142 4.336 23.969 1.00 86.19 96 GLU A O 1
ATOM 784 N N . LEU A 1 97 ? -19.537 2.905 23.324 1.00 80.81 97 LEU A N 1
ATOM 785 C CA . LEU A 1 97 ? -19.453 2.206 24.612 1.00 80.81 97 LEU A CA 1
ATOM 786 C C . LEU A 1 97 ? -19.023 3.139 25.755 1.00 80.81 97 LEU A C 1
ATOM 788 O O . LEU A 1 97 ? -19.569 3.062 26.858 1.00 80.81 97 LEU A O 1
ATOM 792 N N . LEU A 1 98 ? -18.073 4.045 25.502 1.00 80.56 98 LEU A N 1
ATOM 793 C CA . LEU A 1 98 ? -17.660 5.058 26.476 1.00 80.56 98 LEU A CA 1
ATOM 794 C C . LEU A 1 98 ? -18.793 6.043 26.785 1.00 80.56 98 LEU A C 1
ATOM 796 O O . LEU A 1 98 ? -19.061 6.303 27.957 1.00 80.56 98 LEU A O 1
ATOM 800 N N . HIS A 1 99 ? -19.495 6.538 25.765 1.00 79.69 99 HIS A N 1
ATOM 801 C CA . HIS A 1 99 ? -20.638 7.431 25.955 1.00 79.69 99 HIS A CA 1
ATOM 802 C C . HIS A 1 99 ? -21.804 6.744 26.673 1.00 79.69 99 HIS A C 1
ATOM 804 O O . HIS A 1 99 ? -22.463 7.379 27.498 1.00 79.69 99 HIS A O 1
ATOM 810 N N . LEU A 1 100 ? -22.060 5.463 26.394 1.00 69.06 100 LEU A N 1
ATOM 811 C CA . LEU A 1 100 ? -23.063 4.671 27.105 1.00 69.06 100 LEU A CA 1
ATOM 812 C C . LEU A 1 100 ? -22.704 4.575 28.594 1.00 69.06 100 LEU A C 1
ATOM 814 O O . LEU A 1 100 ? -23.534 4.888 29.445 1.00 69.06 100 LEU A O 1
ATOM 818 N N . ARG A 1 101 ? -21.441 4.259 28.906 1.00 65.50 101 ARG A N 1
ATOM 819 C CA . ARG A 1 101 ? -20.919 4.235 30.282 1.00 65.50 101 ARG A CA 1
ATOM 820 C C . ARG A 1 101 ? -21.025 5.598 30.978 1.00 65.50 101 ARG A C 1
ATOM 822 O O . ARG A 1 101 ? -21.261 5.658 32.180 1.00 65.50 101 ARG A O 1
ATOM 829 N N . GLU A 1 102 ? -20.818 6.697 30.257 1.00 65.25 102 GLU A N 1
ATOM 830 C CA . GLU A 1 102 ? -20.890 8.050 30.826 1.00 65.25 102 GLU A CA 1
ATOM 831 C C . GLU A 1 102 ? -22.323 8.524 31.091 1.00 65.25 102 GLU A C 1
ATOM 833 O O . GLU A 1 102 ? -22.560 9.193 32.102 1.00 65.25 102 GLU A O 1
ATOM 838 N N . ARG A 1 103 ? -23.278 8.180 30.215 1.00 62.03 103 ARG A N 1
ATOM 839 C CA . ARG A 1 103 ? -24.706 8.497 30.407 1.00 62.03 103 ARG A CA 1
ATOM 840 C C . ARG A 1 103 ? -25.333 7.616 31.479 1.00 62.03 103 ARG A C 1
ATOM 842 O O . ARG A 1 103 ? -26.096 8.106 32.310 1.00 62.03 103 ARG A O 1
ATOM 849 N N . GLU A 1 104 ? -24.965 6.342 31.513 1.00 60.88 104 GLU A N 1
ATOM 850 C CA . GLU A 1 104 ? -25.380 5.407 32.548 1.00 60.88 104 GLU A CA 1
ATOM 851 C C . GLU A 1 104 ? -24.368 5.392 33.695 1.00 60.88 104 GLU A C 1
ATOM 853 O O . GLU A 1 104 ? -23.723 4.387 33.960 1.00 60.88 104 GLU A O 1
ATOM 858 N N . ARG A 1 105 ? -24.282 6.478 34.478 1.00 55.47 105 ARG A N 1
ATOM 859 C CA . ARG A 1 105 ? -23.588 6.474 35.792 1.00 55.47 105 ARG A CA 1
ATOM 860 C C . ARG A 1 105 ? -24.231 5.532 36.833 1.00 55.47 105 ARG A C 1
ATOM 862 O O . ARG A 1 105 ? -23.971 5.649 38.030 1.00 55.47 105 ARG A O 1
ATOM 869 N N . ARG A 1 106 ? -25.105 4.623 36.405 1.00 59.84 106 ARG A N 1
ATOM 870 C CA . ARG A 1 106 ? -25.524 3.446 37.161 1.00 59.84 106 ARG A CA 1
ATOM 871 C C . ARG A 1 106 ? -24.455 2.382 36.925 1.00 59.84 106 ARG A C 1
ATOM 873 O O . ARG A 1 106 ? -23.935 2.264 35.831 1.00 59.84 106 ARG A O 1
ATOM 880 N N . TYR A 1 107 ? -24.055 1.647 37.951 1.00 62.16 107 TYR A N 1
ATOM 881 C CA . TYR A 1 107 ? -23.024 0.617 37.817 1.00 62.16 107 TYR A CA 1
ATOM 882 C C . TYR A 1 107 ? -23.530 -0.488 36.863 1.00 62.16 107 TYR A C 1
ATOM 884 O O . TYR A 1 107 ? -24.278 -1.365 37.286 1.00 62.16 107 TYR A O 1
ATOM 892 N N . VAL A 1 108 ? -23.194 -0.415 35.570 1.00 65.81 108 VAL A N 1
ATOM 893 C CA . VAL A 1 108 ? -23.595 -1.414 34.569 1.00 65.81 108 VAL A CA 1
ATOM 894 C C . VAL A 1 108 ? -22.448 -2.402 34.389 1.00 65.81 108 VAL A C 1
ATOM 896 O O . VAL A 1 108 ? -21.432 -2.094 33.766 1.00 65.81 108 VAL A O 1
ATOM 899 N N . ALA A 1 109 ? -22.594 -3.597 34.956 1.00 69.62 109 ALA A N 1
ATOM 900 C CA . ALA A 1 109 ? -21.679 -4.704 34.711 1.00 69.62 109 ALA A CA 1
ATOM 901 C C . ALA A 1 109 ? -22.158 -5.490 33.482 1.00 69.62 109 ALA A C 1
ATOM 903 O O . ALA A 1 109 ? -23.151 -6.212 33.549 1.00 69.62 109 ALA A O 1
ATOM 904 N N . ALA A 1 110 ? -21.453 -5.362 32.355 1.00 77.06 110 ALA A N 1
ATOM 905 C CA . ALA A 1 110 ? -21.689 -6.229 31.203 1.00 77.06 110 ALA A CA 1
ATOM 906 C C . ALA A 1 110 ? -21.245 -7.663 31.546 1.00 77.06 110 ALA A C 1
ATOM 908 O O . ALA A 1 110 ? -20.090 -7.888 31.919 1.00 77.06 110 ALA A O 1
ATOM 909 N N . ALA A 1 111 ? -22.165 -8.622 31.427 1.00 79.38 111 ALA A N 1
ATOM 910 C CA . ALA A 1 111 ? -21.945 -10.023 31.770 1.00 79.38 111 ALA A CA 1
ATOM 911 C C . ALA A 1 111 ? -22.397 -10.942 30.629 1.00 79.38 111 ALA A C 1
ATOM 913 O O . ALA A 1 111 ? -23.386 -10.667 29.947 1.00 79.38 111 ALA A O 1
ATOM 914 N N . ARG A 1 112 ? -21.687 -12.050 30.424 1.00 84.62 112 ARG A N 1
ATOM 915 C CA . ARG A 1 112 ? -22.023 -13.076 29.431 1.00 84.62 112 ARG A CA 1
ATOM 916 C C . ARG A 1 112 ? -22.742 -14.240 30.104 1.00 84.62 112 ARG A C 1
ATOM 918 O O . ARG A 1 112 ? -22.358 -14.684 31.184 1.00 84.62 112 ARG A O 1
ATOM 925 N N . VAL A 1 113 ? -23.750 -14.786 29.427 1.00 85.62 113 VAL A N 1
ATOM 926 C CA . VAL A 1 113 ? -24.450 -15.999 29.869 1.00 85.62 113 VAL A CA 1
ATOM 927 C C . VAL A 1 113 ? -23.529 -17.214 29.725 1.00 85.62 113 VAL A C 1
ATOM 929 O O . VAL A 1 113 ? -23.054 -17.522 28.631 1.00 85.62 113 VAL A O 1
ATOM 932 N N . VAL A 1 114 ? -23.269 -17.900 30.838 1.00 88.50 114 VAL A N 1
ATOM 933 C CA . VAL A 1 114 ? -22.427 -19.108 30.907 1.00 88.50 114 VAL A CA 1
ATOM 934 C C . VAL A 1 114 ? -23.277 -20.370 30.911 1.00 88.50 114 VAL A C 1
ATOM 936 O O . VAL A 1 114 ? -22.871 -21.387 30.358 1.00 88.50 114 VAL A O 1
ATOM 939 N N . SER A 1 115 ? -24.458 -20.313 31.524 1.00 81.31 115 SER A N 1
ATOM 940 C CA . SER A 1 115 ? -25.381 -21.442 31.570 1.00 81.31 115 SER A CA 1
ATOM 941 C C . SER A 1 115 ? -26.823 -20.962 31.649 1.00 81.31 115 SER A C 1
ATOM 943 O O . SER A 1 115 ? -27.118 -19.916 32.230 1.00 81.31 115 SER A O 1
ATOM 945 N N . LYS A 1 116 ? -27.726 -21.745 31.067 1.00 82.50 116 LYS A N 1
ATOM 946 C CA . LYS A 1 116 ? -29.171 -21.553 31.156 1.00 82.50 116 LYS A CA 1
ATOM 947 C C . LYS A 1 116 ? -29.761 -22.813 31.774 1.00 82.50 116 LYS A C 1
ATOM 949 O O . LYS A 1 116 ? -29.474 -23.909 31.296 1.00 82.50 116 LYS A O 1
ATOM 954 N N . GLY A 1 117 ? -30.560 -22.661 32.828 1.00 78.06 117 GLY A N 1
ATOM 955 C CA . GLY A 1 117 ? -31.265 -23.788 33.432 1.00 78.06 117 GLY A CA 1
ATOM 956 C C . GLY A 1 117 ? -32.178 -24.476 32.412 1.00 78.06 117 GLY A C 1
ATOM 957 O O . GLY A 1 117 ? -32.849 -23.809 31.626 1.00 78.06 117 GLY A O 1
ATOM 958 N N . TRP A 1 118 ? -32.188 -25.811 32.407 1.00 68.88 118 TRP A N 1
ATOM 959 C CA . TRP A 1 118 ? -33.054 -26.614 31.531 1.00 68.88 118 TRP A CA 1
ATOM 960 C C . TRP A 1 118 ? -34.490 -26.760 32.056 1.00 68.88 118 TRP A C 1
ATOM 962 O O . TRP A 1 118 ? -35.339 -27.332 31.374 1.00 68.88 118 TRP A O 1
ATOM 972 N N . ASP A 1 119 ? -34.764 -26.267 33.264 1.00 73.81 119 ASP A N 1
ATOM 973 C CA . ASP A 1 119 ? -36.077 -26.364 33.888 1.00 73.81 119 ASP A CA 1
ATOM 974 C C . ASP A 1 119 ? -37.054 -25.355 33.264 1.00 73.81 119 ASP A C 1
ATOM 976 O O . ASP A 1 119 ? -36.769 -24.163 33.160 1.00 73.81 119 ASP A O 1
ATOM 980 N N . ARG A 1 120 ? -38.225 -25.840 32.840 1.00 64.56 120 ARG A N 1
ATOM 981 C CA . ARG A 1 120 ? -39.277 -25.013 32.228 1.00 64.56 120 ARG A CA 1
ATOM 982 C C . ARG A 1 120 ? -40.027 -24.159 33.249 1.00 64.56 120 ARG A C 1
ATOM 984 O O . ARG A 1 120 ? -40.712 -23.222 32.841 1.00 64.56 120 ARG A O 1
ATOM 991 N N . TRP A 1 121 ? -39.903 -24.461 34.541 1.00 67.94 121 TRP A N 1
ATOM 992 C CA . TRP A 1 121 ? -40.582 -23.719 35.607 1.00 67.94 121 TRP A CA 1
ATOM 993 C C . TRP A 1 121 ? -39.680 -22.720 36.343 1.00 67.94 121 TRP A C 1
ATOM 995 O O . TRP A 1 121 ? -40.194 -21.764 36.920 1.00 67.94 121 TRP A O 1
ATOM 1005 N N . ALA A 1 122 ? -38.353 -22.869 36.265 1.00 67.75 122 ALA A N 1
ATOM 1006 C CA . ALA A 1 122 ? -37.385 -21.945 36.852 1.00 67.75 122 ALA A CA 1
ATOM 1007 C C . ALA A 1 122 ? -36.491 -21.328 35.760 1.00 67.75 122 ALA A C 1
ATOM 1009 O O . ALA A 1 122 ? -35.487 -21.909 35.351 1.00 67.75 122 ALA A O 1
ATOM 1010 N N . ASN A 1 123 ? -36.845 -20.122 35.298 1.00 76.00 123 ASN A N 1
ATOM 1011 C CA . ASN A 1 123 ? -36.048 -19.344 34.340 1.00 76.00 123 ASN A CA 1
ATOM 1012 C C . ASN A 1 123 ? -34.802 -18.738 35.011 1.00 76.00 123 ASN A C 1
ATOM 1014 O O . ASN A 1 123 ? -34.701 -17.526 35.197 1.00 76.00 123 ASN A O 1
ATOM 1018 N N . THR A 1 124 ? -33.845 -19.589 35.374 1.00 83.88 124 THR A N 1
ATOM 1019 C CA . THR A 1 124 ? -32.570 -19.175 35.970 1.00 83.88 124 THR A CA 1
ATOM 1020 C C . THR A 1 124 ? -31.472 -19.148 34.911 1.00 83.88 124 THR A C 1
ATOM 1022 O O . THR A 1 124 ? -31.275 -20.108 34.161 1.00 83.88 124 THR A O 1
ATOM 1025 N N . ILE A 1 125 ? -30.729 -18.044 34.869 1.00 87.38 125 ILE A N 1
ATOM 1026 C CA . ILE A 1 125 ? -29.583 -17.839 33.981 1.00 87.38 125 ILE A CA 1
ATOM 1027 C C . ILE A 1 125 ? -28.351 -17.588 34.849 1.00 87.38 125 ILE A C 1
ATOM 1029 O O . ILE A 1 125 ? -28.412 -16.839 35.822 1.00 87.38 125 ILE A O 1
ATOM 1033 N N . VAL A 1 126 ? -27.233 -18.219 34.499 1.00 87.62 126 VAL A N 1
ATOM 1034 C CA . VAL A 1 126 ? -25.938 -18.027 35.158 1.00 87.62 126 VAL A CA 1
ATOM 1035 C C . VAL A 1 126 ? -25.076 -17.127 34.284 1.00 87.62 126 VAL A C 1
ATOM 1037 O O . VAL A 1 126 ? -24.859 -17.422 33.106 1.00 87.62 126 VAL A O 1
ATOM 1040 N N . ILE A 1 127 ? -24.573 -16.046 34.871 1.00 89.50 127 ILE A N 1
ATOM 1041 C CA . ILE A 1 127 ? -23.696 -15.066 34.226 1.00 89.50 127 ILE A CA 1
ATOM 1042 C C . ILE A 1 127 ? -22.254 -15.192 34.733 1.00 89.50 127 ILE A C 1
ATOM 1044 O O . ILE A 1 127 ? -22.023 -15.713 35.822 1.00 89.50 127 ILE A O 1
ATOM 1048 N N . ASP A 1 128 ? -21.278 -14.707 33.965 1.00 90.69 128 ASP A N 1
ATOM 1049 C CA . ASP A 1 128 ? -19.849 -14.745 34.323 1.00 90.69 128 ASP A CA 1
ATOM 1050 C C . ASP A 1 128 ? -19.385 -13.614 35.260 1.00 90.69 128 ASP A C 1
ATOM 1052 O O . ASP A 1 128 ? -18.186 -13.347 35.359 1.00 90.69 128 ASP A O 1
ATOM 1056 N N . LYS A 1 129 ? -20.320 -12.959 35.962 1.00 87.75 129 LYS A N 1
ATOM 1057 C CA . LYS A 1 129 ? -20.060 -11.836 36.873 1.00 87.75 129 LYS A CA 1
ATOM 1058 C C . LYS A 1 129 ? -20.677 -12.065 38.243 1.00 87.75 129 LYS A C 1
ATOM 1060 O O . LYS A 1 129 ? -21.773 -12.610 38.355 1.00 87.75 129 LYS A O 1
ATOM 1065 N N . GLY A 1 130 ? -19.969 -11.635 39.284 1.00 85.94 130 GLY A N 1
ATOM 1066 C CA . GLY A 1 130 ? -20.400 -11.806 40.673 1.00 85.94 130 GLY A CA 1
ATOM 1067 C C . GLY A 1 130 ? -20.080 -10.604 41.557 1.00 85.94 130 GLY A C 1
ATOM 1068 O O . GLY A 1 130 ? -19.837 -9.497 41.083 1.00 85.94 130 GLY A O 1
ATOM 1069 N N . THR A 1 131 ? -20.041 -10.823 42.871 1.00 86.06 131 THR A N 1
ATOM 1070 C CA . THR A 1 131 ? -19.795 -9.763 43.865 1.00 86.06 131 THR A CA 1
ATOM 1071 C C . THR A 1 131 ? -18.445 -9.063 43.693 1.00 86.06 131 THR A C 1
ATOM 1073 O O . THR A 1 131 ? -18.343 -7.867 43.948 1.00 86.06 131 THR A O 1
ATOM 1076 N N . ARG A 1 132 ? -17.415 -9.771 43.204 1.00 84.56 132 ARG A N 1
ATOM 1077 C CA . ARG A 1 132 ? -16.095 -9.186 42.884 1.00 84.56 132 ARG A CA 1
ATOM 1078 C C . ARG A 1 132 ? -16.143 -8.192 41.721 1.00 84.56 132 ARG A C 1
ATOM 1080 O O . ARG A 1 132 ? -15.302 -7.305 41.666 1.00 84.56 132 ARG A O 1
ATOM 1087 N N . ASP A 1 133 ? -17.122 -8.327 40.832 1.00 81.75 133 ASP A N 1
ATOM 1088 C CA . ASP A 1 133 ? -17.371 -7.410 39.717 1.00 81.75 133 ASP A CA 1
ATOM 1089 C C . ASP A 1 133 ? -18.389 -6.308 40.085 1.00 81.75 133 ASP A C 1
ATOM 1091 O O . ASP A 1 133 ? -18.836 -5.562 39.217 1.00 81.75 133 ASP A O 1
ATOM 1095 N N . GLY A 1 134 ? -18.776 -6.203 41.365 1.00 81.50 134 GLY A N 1
ATOM 1096 C CA . GLY A 1 134 ? -19.729 -5.204 41.860 1.00 81.50 134 GLY A CA 1
ATOM 1097 C C . GLY A 1 134 ? -21.204 -5.591 41.715 1.00 81.50 134 GLY A C 1
ATOM 1098 O O . GLY A 1 134 ? -22.069 -4.753 41.961 1.00 81.50 134 GLY A O 1
ATOM 1099 N N . VAL A 1 135 ? -21.511 -6.840 41.341 1.00 84.38 135 VAL A N 1
ATOM 1100 C CA . VAL A 1 135 ? -22.896 -7.323 41.237 1.00 84.38 135 VAL A CA 1
ATOM 1101 C C . VAL A 1 135 ? -23.468 -7.569 42.633 1.00 84.38 135 VAL A C 1
ATOM 1103 O O . VAL A 1 135 ? -22.918 -8.354 43.409 1.00 84.38 135 VAL A O 1
ATOM 1106 N N . VAL A 1 136 ? -24.592 -6.922 42.945 1.00 85.69 136 VAL A N 1
ATOM 1107 C CA . VAL A 1 136 ? -25.329 -7.100 44.206 1.00 85.69 136 VAL A CA 1
ATOM 1108 C C . VAL A 1 136 ? -26.731 -7.645 43.950 1.00 85.69 136 VAL A C 1
ATOM 1110 O O . VAL A 1 136 ? -27.254 -7.574 42.837 1.00 85.69 136 VAL A O 1
ATOM 1113 N N . LYS A 1 137 ? -27.342 -8.213 44.995 1.00 84.75 137 LYS A N 1
ATOM 1114 C CA . LYS A 1 137 ? -28.726 -8.690 44.940 1.00 84.75 137 LYS A CA 1
ATOM 1115 C C . LYS A 1 137 ? -29.664 -7.533 44.556 1.00 84.75 137 LYS A C 1
ATOM 1117 O O . LYS A 1 137 ? -29.427 -6.399 44.957 1.00 84.75 137 LYS A O 1
ATOM 1122 N N . ASP A 1 138 ? -30.702 -7.845 43.779 1.00 84.69 138 ASP A N 1
ATOM 1123 C CA . ASP A 1 138 ? -31.744 -6.915 43.310 1.00 84.69 138 ASP A CA 1
ATOM 1124 C C . ASP A 1 138 ? -31.299 -5.881 42.249 1.00 84.69 138 ASP A C 1
ATOM 1126 O O . ASP A 1 138 ? -32.039 -4.946 41.939 1.00 84.69 138 ASP A O 1
ATOM 1130 N N . MET A 1 139 ? -30.126 -6.057 41.622 1.00 83.75 139 MET A N 1
ATOM 1131 C CA . MET A 1 139 ? -29.759 -5.301 40.415 1.00 83.75 139 MET A CA 1
ATOM 1132 C C . MET A 1 139 ? -30.671 -5.650 39.226 1.00 83.75 139 MET A C 1
ATOM 1134 O O . MET A 1 139 ? -30.954 -6.818 38.962 1.00 83.75 139 MET A O 1
ATOM 1138 N N . ALA A 1 140 ? -31.097 -4.628 38.478 1.00 81.56 140 ALA A N 1
ATOM 1139 C CA . ALA A 1 140 ? -31.891 -4.801 37.265 1.00 81.56 140 ALA A CA 1
ATOM 1140 C C . ALA A 1 140 ? -31.038 -5.373 36.120 1.00 81.56 140 ALA A C 1
ATOM 1142 O O . ALA A 1 140 ? -29.918 -4.921 35.887 1.00 81.56 140 ALA A O 1
ATOM 1143 N N . VAL A 1 141 ? -31.595 -6.341 35.390 1.00 80.31 141 VAL A N 1
ATOM 1144 C CA . VAL A 1 141 ? -30.961 -6.979 34.228 1.00 80.31 141 VAL A CA 1
ATOM 1145 C C . VAL A 1 141 ? -31.724 -6.572 32.971 1.00 80.31 141 VAL A C 1
ATOM 1147 O O . VAL A 1 141 ? -32.948 -6.684 32.927 1.00 80.31 141 VAL A O 1
ATOM 1150 N N . ILE A 1 142 ? -31.001 -6.097 31.959 1.00 80.50 142 ILE A N 1
ATOM 1151 C CA . ILE A 1 142 ? -31.539 -5.679 30.658 1.00 80.50 142 ILE A CA 1
ATOM 1152 C C . ILE A 1 142 ? -30.802 -6.486 29.578 1.00 80.50 142 ILE A C 1
ATOM 1154 O O . ILE A 1 142 ? -29.612 -6.762 29.741 1.00 80.50 142 ILE A O 1
ATOM 1158 N N . THR A 1 143 ? -31.515 -6.920 28.531 1.00 72.75 143 THR A N 1
ATOM 1159 C CA . THR A 1 143 ? -30.988 -7.761 27.431 1.00 72.75 143 THR A CA 1
ATOM 1160 C C . THR A 1 143 ? -31.053 -7.027 26.105 1.00 72.75 143 THR A C 1
ATOM 1162 O O . THR A 1 143 ? -32.027 -6.260 25.932 1.00 72.75 143 THR A O 1
#

Sequence (143 aa):
MSLRRFLPLFLLILLSFTLMTYQSNRGVTAPLGFIGKPLDQLNGLVHSASLAIQEPFRNMLIRDSELRRLRDENSRLLSGQEKYRELAAENERLRELLHLRERERRYVAAARVVSKGWDRWANTIVIDKGTRDGVVKDMAVIT

Radius of gyration: 50.38 Å; chains: 1; bounding box: 115×43×114 Å

Foldseek 3Di:
DPVVVCVVVVVVVVVVVVVCVVCVVVPPCPVVVVVVVVVVVVVVVVVVVVVVPPVVVVVVVVVVVVVVVVVVVVVVVVVVVVVVVVVVVVVVVVVVVVVVCVVCVPLDDDWDFPDFDPDPVDGDTDTPDDVVSVDDPPDDDDD

Secondary structure (DSSP, 8-state):
--HHHHHHHHHHHHHHHHHHHHHHHS-THHHHHHHHHHHHHHHHHHHHHHHHHHHHHHHHHHHHHHHHHHHHHHHHHHHHHHHHHHHHHHHHHHHHHHHHHHH--S------EEEE---SS---EEES--GGGT--TT-----